Protein AF-A0A7J4P040-F1 (afdb_monomer_lite)

pLDDT: mean 82.74, std 12.92, range [45.84, 93.69]

Foldseek 3Di:
DDDDPPPPPPPDDDDDDDPVVVVVLVVVCVVCPPVDPDPVSVVVVVVQVVCVVVVVHD

Structure (mmCIF, N/CA/C/O backbone):
data_AF-A0A7J4P040-F1
#
_entry.id   AF-A0A7J4P040-F1
#
loop_
_atom_site.group_PDB
_atom_site.id
_atom_site.type_symbol
_atom_site.label_atom_id
_atom_site.label_alt_id
_atom_site.label_comp_id
_atom_site.label_asym_id
_atom_site.label_entity_id
_atom_site.label_seq_id
_atom_site.pdbx_PDB_ins_code
_atom_site.Cartn_x
_atom_site.Cartn_y
_atom_site.Cartn_z
_atom_site.occupancy
_atom_site.B_iso_or_equiv
_atom_site.auth_seq_id
_atom_site.auth_comp_id
_atom_site.auth_asym_id
_atom_site.auth_atom_id
_atom_site.pdbx_PDB_model_num
ATOM 1 N N . MET A 1 1 ? 36.943 0.126 21.271 1.00 56.84 1 MET A N 1
ATOM 2 C CA . MET A 1 1 ? 36.411 0.918 20.148 1.00 56.84 1 MET A CA 1
ATOM 3 C C . MET A 1 1 ? 35.845 -0.097 19.172 1.00 56.84 1 MET A C 1
ATOM 5 O O . MET A 1 1 ? 36.618 -0.684 18.434 1.00 56.84 1 MET A O 1
ATOM 9 N N . ASP A 1 2 ? 34.553 -0.398 19.264 1.00 45.84 2 ASP A N 1
ATOM 10 C CA . ASP A 1 2 ? 33.858 -1.208 18.261 1.00 45.84 2 ASP A CA 1
ATOM 11 C C . ASP A 1 2 ? 32.773 -0.302 17.685 1.00 45.84 2 ASP A C 1
ATOM 13 O O . ASP A 1 2 ? 31.755 -0.028 18.315 1.00 45.84 2 ASP A O 1
ATOM 17 N N . MET A 1 3 ? 33.133 0.346 16.580 1.00 62.56 3 MET A N 1
ATOM 18 C CA . MET A 1 3 ? 32.240 1.173 15.785 1.00 62.56 3 MET A CA 1
ATOM 19 C C . MET A 1 3 ? 31.790 0.303 14.626 1.00 62.56 3 MET A C 1
ATOM 21 O O . MET A 1 3 ? 32.643 0.016 13.793 1.00 62.56 3 MET A O 1
ATOM 25 N N . SER A 1 4 ? 30.518 -0.104 14.570 1.00 55.78 4 SER A N 1
ATOM 26 C CA . SER A 1 4 ? 29.801 -0.460 13.328 1.00 55.78 4 SER A CA 1
ATOM 27 C C . SER A 1 4 ? 28.313 -0.767 13.582 1.00 55.78 4 SER A C 1
ATOM 29 O O . SER A 1 4 ? 27.782 -1.754 13.086 1.00 55.78 4 SER A O 1
ATOM 31 N N . ASP A 1 5 ? 27.598 0.106 14.295 1.00 58.59 5 ASP A N 1
ATOM 32 C CA . ASP A 1 5 ? 26.173 0.296 14.002 1.00 58.59 5 ASP A CA 1
ATOM 33 C C . ASP A 1 5 ? 26.096 1.340 12.882 1.00 58.59 5 ASP A C 1
ATOM 35 O O . ASP A 1 5 ? 25.791 2.512 13.103 1.00 58.59 5 ASP A O 1
ATOM 39 N N . GLU A 1 6 ? 26.470 0.941 11.661 1.00 56.75 6 GLU A N 1
ATOM 40 C CA . GLU A 1 6 ? 26.089 1.698 10.470 1.00 56.75 6 GLU A CA 1
ATOM 41 C C . GLU A 1 6 ? 24.561 1.721 10.447 1.00 56.75 6 GLU A C 1
ATOM 43 O O . GLU A 1 6 ? 23.907 0.748 10.062 1.00 56.75 6 GLU A O 1
ATOM 48 N N . GLU A 1 7 ? 23.991 2.831 10.922 1.00 56.59 7 GLU A N 1
ATOM 49 C CA . GLU A 1 7 ? 22.583 3.156 10.781 1.00 56.59 7 GLU A CA 1
ATOM 50 C C . GLU A 1 7 ? 22.188 2.852 9.337 1.00 56.59 7 GLU A C 1
ATOM 52 O O . GLU A 1 7 ? 22.553 3.584 8.411 1.00 56.59 7 GLU A O 1
ATOM 57 N N . LYS A 1 8 ? 21.456 1.752 9.120 1.00 57.66 8 LYS A N 1
ATOM 58 C CA . LYS A 1 8 ? 20.800 1.472 7.845 1.00 57.66 8 LYS A CA 1
ATOM 59 C C . LYS A 1 8 ? 19.842 2.627 7.601 1.00 57.66 8 LYS A C 1
ATOM 61 O O . LYS A 1 8 ? 18.680 2.573 7.997 1.00 57.66 8 LYS A O 1
ATOM 66 N N . LYS A 1 9 ? 20.337 3.695 6.973 1.00 56.94 9 LYS A N 1
ATOM 67 C CA . LYS A 1 9 ? 19.552 4.830 6.506 1.00 56.94 9 LYS A CA 1
ATOM 68 C C . LYS A 1 9 ? 18.564 4.253 5.515 1.00 56.94 9 LYS A C 1
ATOM 70 O O . LYS A 1 9 ? 18.889 4.037 4.348 1.00 56.94 9 LYS A O 1
ATOM 75 N N . TYR A 1 10 ? 17.369 3.940 6.000 1.00 61.22 10 TYR A N 1
ATOM 76 C CA . TYR A 1 10 ? 16.263 3.553 5.153 1.00 61.22 10 TYR A CA 1
ATOM 77 C C . TYR A 1 10 ? 16.037 4.716 4.187 1.00 61.22 10 TYR A C 1
ATOM 79 O O . TYR A 1 10 ? 15.554 5.781 4.568 1.00 61.22 10 TYR A O 1
ATOM 87 N N . LYS A 1 11 ? 16.476 4.542 2.937 1.00 73.62 11 LYS A N 1
ATOM 88 C CA . LYS A 1 11 ? 16.250 5.516 1.874 1.00 73.62 11 LYS A CA 1
ATOM 89 C C . LYS A 1 11 ? 14.777 5.426 1.499 1.00 73.62 11 LYS A C 1
ATOM 91 O O . LYS A 1 11 ? 14.381 4.570 0.713 1.00 73.62 11 LYS A O 1
ATOM 96 N N . TYR A 1 12 ? 13.964 6.270 2.120 1.00 77.50 12 TYR A N 1
ATOM 97 C CA . TYR A 1 12 ? 12.569 6.437 1.744 1.00 77.50 12 TYR A CA 1
ATOM 98 C C . TYR A 1 12 ? 12.471 7.386 0.553 1.00 77.50 12 TYR A C 1
ATOM 100 O O . TYR A 1 12 ? 13.212 8.364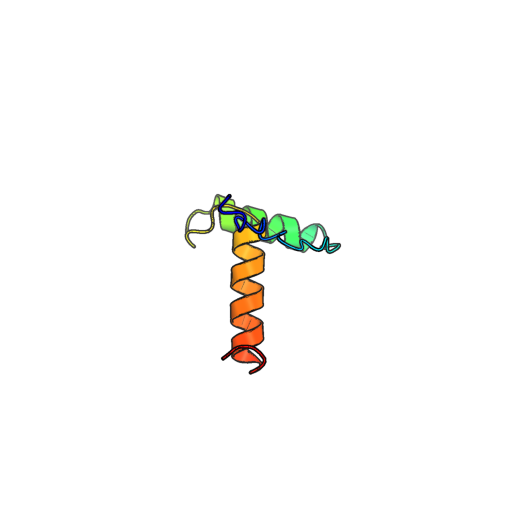 0.457 1.00 77.50 12 TYR A O 1
ATOM 108 N N . HIS A 1 13 ? 11.548 7.085 -0.353 1.00 79.25 13 HIS A N 1
ATOM 109 C CA . HIS A 1 13 ? 11.195 7.968 -1.452 1.00 79.25 13 HIS A CA 1
ATOM 110 C C . HIS A 1 13 ? 9.708 8.288 -1.358 1.00 79.25 13 HIS A C 1
ATOM 112 O O . HIS A 1 13 ? 8.898 7.389 -1.120 1.00 79.25 13 HIS A O 1
ATOM 118 N N . THR A 1 14 ? 9.358 9.561 -1.520 1.00 83.69 14 THR A N 1
ATOM 119 C CA . THR A 1 14 ? 7.963 10.003 -1.541 1.00 83.69 14 THR A CA 1
ATOM 120 C C . THR A 1 14 ? 7.451 9.919 -2.969 1.00 83.69 14 THR A C 1
ATOM 122 O O . THR A 1 14 ? 8.093 10.416 -3.891 1.00 83.69 14 THR A O 1
ATOM 125 N N . VAL A 1 15 ? 6.291 9.296 -3.153 1.00 84.31 15 VAL A N 1
ATOM 126 C CA . VAL A 1 15 ? 5.605 9.223 -4.445 1.00 84.31 15 VAL A CA 1
ATOM 127 C C . VAL A 1 15 ? 4.265 9.933 -4.338 1.00 84.31 15 VAL A C 1
ATOM 129 O O . VAL A 1 15 ? 3.555 9.780 -3.345 1.00 84.31 15 VAL A O 1
ATOM 132 N N . ASN A 1 16 ? 3.911 10.704 -5.364 1.00 88.12 16 ASN A N 1
ATOM 133 C CA . ASN A 1 16 ? 2.579 11.289 -5.458 1.00 88.12 16 ASN A CA 1
ATOM 134 C C . ASN A 1 16 ? 1.601 10.202 -5.901 1.00 88.12 16 ASN A C 1
ATOM 136 O O . ASN A 1 16 ? 1.718 9.670 -7.006 1.00 88.12 16 ASN A O 1
ATOM 140 N N . LEU A 1 17 ? 0.648 9.870 -5.033 1.00 87.56 17 LEU A N 1
ATOM 141 C CA . LEU A 1 17 ? -0.406 8.907 -5.321 1.00 87.56 17 LEU A CA 1
ATOM 142 C C . LEU A 1 17 ? -1.739 9.651 -5.495 1.00 87.56 17 LEU A C 1
ATOM 144 O O . LEU A 1 17 ? -2.085 10.457 -4.631 1.00 87.56 17 LEU A O 1
ATOM 148 N N . PRO A 1 18 ? -2.509 9.381 -6.565 1.00 92.25 18 PRO A N 1
ATOM 149 C CA . PRO A 1 18 ? -3.859 9.906 -6.711 1.00 92.25 18 PRO A CA 1
ATOM 150 C C . PRO A 1 18 ? -4.736 9.557 -5.508 1.00 92.25 18 PRO A C 1
ATOM 152 O O . PRO A 1 18 ? -4.735 8.414 -5.044 1.00 92.25 18 PRO A O 1
ATOM 155 N N . GLU A 1 19 ? -5.550 10.515 -5.070 1.00 90.69 19 GLU A N 1
ATOM 156 C CA . GLU A 1 19 ? -6.420 10.360 -3.901 1.00 90.69 19 GLU A CA 1
ATOM 157 C C . GLU A 1 19 ? -7.352 9.148 -4.031 1.00 90.69 19 GLU A C 1
ATOM 159 O O . GLU A 1 19 ? -7.463 8.360 -3.101 1.00 90.69 19 GLU A O 1
ATOM 164 N N . ASN A 1 20 ? -7.914 8.900 -5.221 1.00 92.62 20 ASN A N 1
ATOM 165 C CA . ASN A 1 20 ? -8.775 7.737 -5.466 1.00 92.62 20 ASN A CA 1
ATOM 166 C C . ASN A 1 20 ? -8.093 6.400 -5.115 1.00 92.62 20 ASN A C 1
ATOM 168 O O . ASN A 1 20 ? -8.726 5.502 -4.558 1.00 92.62 20 ASN A O 1
ATOM 172 N N . LEU A 1 21 ? -6.800 6.261 -5.430 1.00 89.88 21 LEU A N 1
ATOM 173 C CA . LEU A 1 21 ? -6.036 5.063 -5.088 1.00 89.88 21 LEU A CA 1
ATOM 174 C C . LEU A 1 21 ? -5.739 5.020 -3.592 1.00 89.88 21 LEU A C 1
ATOM 176 O O . LEU A 1 21 ? -5.920 3.971 -2.981 1.00 89.88 21 LEU A O 1
ATOM 180 N N . ALA A 1 22 ? -5.349 6.149 -2.996 1.00 89.12 22 ALA A N 1
ATOM 181 C CA . ALA A 1 22 ? -5.123 6.243 -1.556 1.00 89.12 22 ALA A CA 1
ATOM 182 C C . ALA A 1 22 ? -6.376 5.840 -0.756 1.00 89.12 22 ALA A C 1
ATOM 184 O O . ALA A 1 22 ? -6.282 5.005 0.142 1.00 89.12 22 ALA A O 1
ATOM 185 N N . SER A 1 23 ? -7.559 6.331 -1.139 1.00 93.12 23 SER A N 1
ATOM 186 C CA . SER A 1 23 ? -8.834 5.981 -0.501 1.00 93.12 23 SER A CA 1
ATOM 187 C C . SER A 1 23 ? -9.154 4.490 -0.615 1.00 93.12 23 SER A C 1
ATOM 189 O O . SER A 1 23 ? -9.625 3.886 0.344 1.00 93.12 23 SER A O 1
ATOM 191 N N . LYS A 1 24 ? -8.868 3.860 -1.763 1.00 92.31 24 LYS A N 1
ATOM 192 C CA . LYS A 1 24 ? -9.048 2.407 -1.928 1.00 92.31 24 LYS A CA 1
ATOM 193 C C . LYS A 1 24 ? -8.095 1.608 -1.046 1.00 92.31 24 LYS A C 1
ATOM 195 O O . LYS A 1 24 ? -8.511 0.608 -0.471 1.00 92.31 24 LYS A O 1
ATOM 200 N N . ILE A 1 25 ? -6.839 2.042 -0.927 1.00 90.94 25 ILE A N 1
ATOM 201 C CA . ILE A 1 25 ? -5.866 1.395 -0.039 1.00 90.94 25 ILE A CA 1
ATOM 202 C C . ILE A 1 25 ? -6.340 1.500 1.411 1.00 90.94 25 ILE A C 1
ATOM 204 O O . ILE A 1 25 ? -6.315 0.503 2.128 1.00 90.94 25 ILE A O 1
ATOM 208 N N . GLN A 1 26 ? -6.833 2.671 1.817 1.00 90.75 26 GLN A N 1
ATOM 209 C CA . GLN A 1 26 ? -7.389 2.862 3.152 1.00 90.75 26 GLN A CA 1
ATOM 210 C C . GLN A 1 26 ? -8.580 1.931 3.400 1.00 90.75 26 GLN A C 1
ATOM 212 O O . GLN A 1 26 ? -8.575 1.208 4.385 1.00 90.75 26 GLN A O 1
ATOM 217 N N . ALA A 1 27 ? -9.519 1.822 2.455 1.00 92.62 27 ALA A N 1
ATOM 218 C CA . ALA A 1 27 ? -10.643 0.890 2.567 1.00 92.62 27 ALA A CA 1
ATOM 219 C C . ALA A 1 27 ? -10.198 -0.581 2.704 1.00 92.62 27 ALA A C 1
ATOM 221 O O . ALA A 1 27 ? -10.830 -1.362 3.413 1.00 92.62 27 ALA A O 1
ATOM 222 N N . VAL A 1 28 ? -9.100 -0.976 2.047 1.00 90.75 28 VAL A N 1
ATOM 223 C CA . VAL A 1 28 ? -8.513 -2.317 2.200 1.00 90.75 28 VAL A CA 1
ATOM 224 C C . VAL A 1 28 ? -7.943 -2.515 3.604 1.00 90.75 28 VAL A C 1
ATOM 226 O O . VAL A 1 28 ? -8.164 -3.573 4.195 1.00 90.75 28 VAL A O 1
ATOM 229 N N . ILE A 1 29 ? -7.241 -1.522 4.146 1.00 90.81 29 ILE A N 1
ATOM 230 C CA . ILE A 1 29 ? -6.688 -1.570 5.507 1.00 90.81 29 ILE A CA 1
ATOM 231 C C . ILE A 1 29 ? -7.821 -1.620 6.532 1.00 90.81 29 ILE A C 1
ATOM 233 O O . ILE A 1 29 ? -7.845 -2.520 7.368 1.00 90.81 29 ILE A O 1
ATOM 237 N N . ASP A 1 30 ? -8.807 -0.734 6.397 1.00 90.44 30 ASP A N 1
ATOM 238 C CA . ASP A 1 30 ? -9.975 -0.648 7.275 1.00 90.44 30 ASP A CA 1
ATOM 239 C C . ASP A 1 30 ? -10.807 -1.935 7.242 1.00 90.44 30 ASP A C 1
ATOM 241 O O . ASP A 1 30 ? -11.418 -2.315 8.239 1.00 90.44 30 ASP A O 1
ATOM 245 N N . SER A 1 31 ? -10.805 -2.654 6.112 1.00 90.19 31 SER A N 1
ATOM 246 C CA . SER A 1 31 ? -11.486 -3.946 6.015 1.00 90.19 31 SER A CA 1
ATOM 247 C C . SER A 1 31 ? -10.879 -5.019 6.924 1.00 90.19 31 SER A C 1
ATOM 249 O O . SER A 1 31 ? -11.562 -5.993 7.235 1.00 90.19 31 SER A O 1
ATOM 251 N N . GLY A 1 32 ? -9.594 -4.907 7.283 1.00 84.12 32 GLY A N 1
ATOM 252 C CA . GLY A 1 32 ? -8.857 -5.893 8.081 1.00 84.12 32 GLY A CA 1
ATOM 253 C C . GLY A 1 32 ? -8.695 -7.277 7.432 1.00 84.12 32 GLY A C 1
ATOM 254 O O . GLY A 1 32 ? -8.045 -8.150 7.998 1.00 84.12 32 GLY A O 1
ATOM 255 N N . LYS A 1 33 ? -9.247 -7.505 6.232 1.00 80.56 33 LYS A N 1
ATOM 256 C CA . LYS A 1 33 ? -9.332 -8.836 5.598 1.00 80.56 33 LYS A CA 1
ATOM 257 C C . LYS A 1 33 ? -8.005 -9.359 5.063 1.00 80.56 33 LYS A C 1
ATOM 259 O O . LYS A 1 33 ? -7.841 -10.564 4.907 1.00 80.56 33 LYS A O 1
ATOM 264 N N . HIS A 1 34 ? -7.079 -8.460 4.747 1.00 79.38 34 HIS A N 1
ATOM 265 C CA . HIS A 1 34 ? -5.834 -8.796 4.057 1.00 79.38 34 HIS A CA 1
ATOM 266 C C . HIS A 1 34 ? -4.591 -8.707 4.956 1.00 79.38 34 HIS A C 1
ATOM 268 O O . HIS A 1 34 ? -3.477 -8.862 4.466 1.00 79.38 34 HIS A O 1
ATOM 274 N N . GLY A 1 35 ? -4.768 -8.457 6.260 1.00 82.44 35 GLY A N 1
ATOM 275 C CA . GLY A 1 35 ? -3.670 -8.390 7.233 1.00 82.44 35 GLY A CA 1
ATOM 276 C C . GLY A 1 35 ? -2.775 -7.150 7.125 1.00 82.44 35 GLY A C 1
ATOM 277 O O . GLY A 1 35 ? -1.793 -7.050 7.855 1.00 82.44 35 GLY A O 1
ATOM 278 N N . TYR A 1 36 ? -3.101 -6.201 6.243 1.00 87.88 36 TYR A N 1
ATOM 279 C CA . TYR A 1 36 ? -2.366 -4.944 6.124 1.00 87.88 36 TYR A CA 1
ATOM 280 C C . TYR A 1 36 ? -2.714 -4.002 7.272 1.00 87.88 36 TYR A C 1
ATOM 282 O O . TYR A 1 36 ? -3.884 -3.756 7.551 1.00 87.88 36 TYR A O 1
ATOM 290 N N . THR A 1 37 ? -1.687 -3.439 7.902 1.00 83.81 37 THR A N 1
ATOM 291 C CA . THR A 1 37 ? -1.828 -2.529 9.051 1.00 83.81 37 THR A CA 1
ATOM 292 C C . THR A 1 37 ? -1.653 -1.061 8.675 1.00 83.81 37 THR A C 1
ATOM 294 O O . THR A 1 37 ? -2.028 -0.179 9.441 1.00 83.81 37 THR A O 1
ATOM 297 N N . SER A 1 38 ? -1.063 -0.774 7.510 1.00 87.56 38 SER A N 1
ATOM 298 C CA . SER A 1 38 ? -0.790 0.593 7.067 1.00 87.56 38 SER A CA 1
ATOM 299 C C . SER A 1 38 ? -0.657 0.707 5.545 1.00 87.56 38 SER A C 1
ATOM 301 O O . SER A 1 38 ? -0.308 -0.254 4.857 1.00 87.56 38 SER A O 1
ATOM 303 N N . VAL A 1 39 ? -0.885 1.914 5.015 1.00 88.12 39 VAL A N 1
ATOM 304 C CA . VAL A 1 39 ? -0.711 2.252 3.589 1.00 88.12 39 VAL A CA 1
ATOM 305 C C . VAL A 1 39 ? 0.687 1.889 3.071 1.00 88.12 39 VAL A C 1
ATOM 307 O O . VAL A 1 39 ? 0.771 1.203 2.052 1.00 88.12 39 VAL A O 1
ATOM 310 N N . PRO A 1 40 ? 1.801 2.270 3.732 1.00 88.00 40 PRO A N 1
ATOM 311 C CA . PRO A 1 40 ? 3.130 1.900 3.252 1.00 88.00 40 PRO A CA 1
ATOM 312 C C . PRO A 1 40 ? 3.379 0.388 3.261 1.00 88.00 40 PRO A C 1
ATOM 314 O O . PRO A 1 40 ? 4.133 -0.091 2.416 1.00 88.00 40 PRO A O 1
ATOM 317 N N . ASP A 1 41 ? 2.771 -0.369 4.177 1.00 88.38 41 ASP A N 1
ATOM 318 C CA . ASP A 1 41 ? 2.887 -1.831 4.202 1.00 88.38 41 ASP A CA 1
ATOM 319 C C . ASP A 1 41 ? 2.173 -2.481 3.007 1.00 88.38 41 ASP A C 1
ATOM 321 O O . ASP A 1 41 ? 2.766 -3.289 2.280 1.00 88.38 41 ASP A O 1
ATOM 325 N N . PHE A 1 42 ? 0.949 -2.023 2.723 1.00 91.38 42 PHE A N 1
ATOM 326 C CA . PHE A 1 42 ? 0.201 -2.412 1.529 1.00 91.38 42 PHE A CA 1
ATOM 327 C C . PHE A 1 42 ? 0.990 -2.105 0.254 1.00 91.38 42 PHE A C 1
ATOM 329 O O . PHE A 1 42 ? 1.199 -2.986 -0.581 1.00 91.38 42 PHE A O 1
ATOM 336 N N . VAL A 1 43 ? 1.477 -0.867 0.114 1.00 90.75 43 VAL A N 1
ATOM 337 C CA . VAL A 1 43 ? 2.196 -0.419 -1.087 1.00 90.75 43 VAL A CA 1
ATOM 338 C C . VAL A 1 43 ? 3.482 -1.219 -1.278 1.00 90.75 43 VAL A C 1
ATOM 340 O O . VAL A 1 43 ? 3.720 -1.716 -2.376 1.00 90.75 43 VAL A O 1
ATOM 343 N N . LYS A 1 44 ? 4.292 -1.423 -0.230 1.00 89.38 44 LYS A N 1
ATOM 344 C CA . LYS A 1 44 ? 5.512 -2.248 -0.322 1.00 89.38 4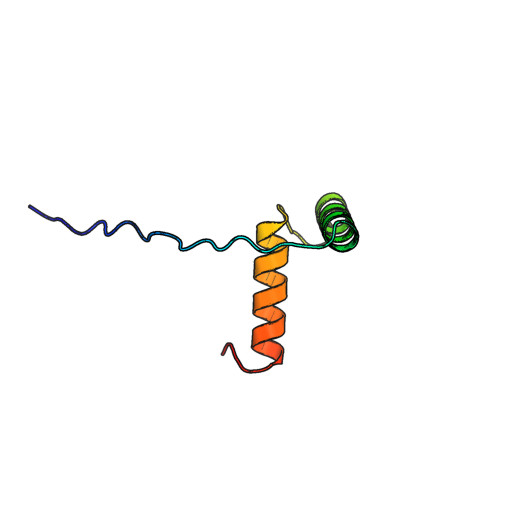4 LYS A CA 1
ATOM 345 C C . LYS A 1 44 ? 5.196 -3.670 -0.774 1.00 89.38 44 LYS A C 1
ATOM 347 O O . LYS A 1 44 ? 5.900 -4.201 -1.630 1.00 89.38 44 LYS A O 1
ATOM 352 N N . SER A 1 45 ? 4.159 -4.281 -0.208 1.00 90.94 45 SER A N 1
ATOM 353 C CA . SER A 1 45 ? 3.757 -5.648 -0.540 1.00 90.94 45 SER A CA 1
ATOM 354 C C . SER A 1 45 ? 3.247 -5.760 -1.976 1.00 90.94 45 SER A C 1
ATOM 356 O O . SER A 1 45 ? 3.686 -6.644 -2.713 1.00 90.94 45 SER A O 1
ATOM 358 N N . ALA A 1 46 ? 2.388 -4.832 -2.403 1.00 90.88 46 ALA A N 1
ATOM 359 C CA . ALA A 1 46 ? 1.858 -4.777 -3.762 1.00 90.88 46 ALA A CA 1
ATOM 360 C C . ALA A 1 46 ? 2.969 -4.554 -4.798 1.00 90.88 46 AL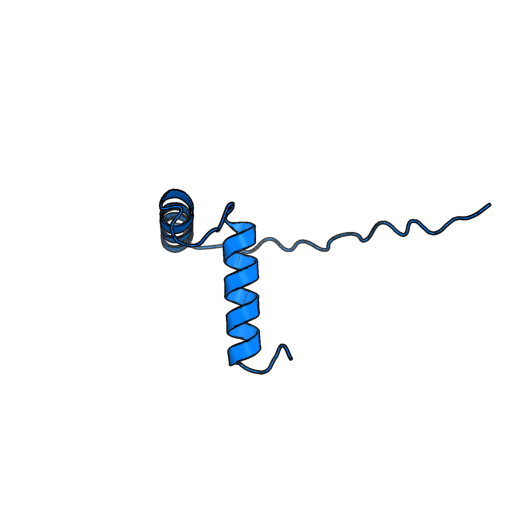A A C 1
ATOM 362 O O . ALA A 1 46 ? 3.053 -5.292 -5.778 1.00 90.88 46 ALA A O 1
ATOM 363 N N . VAL A 1 47 ? 3.868 -3.595 -4.549 1.00 92.38 47 VAL A N 1
ATOM 364 C CA . VAL A 1 47 ? 5.003 -3.300 -5.435 1.00 92.38 47 VAL A CA 1
ATOM 365 C C . VAL A 1 47 ? 5.950 -4.494 -5.517 1.00 92.38 47 VAL A C 1
ATOM 367 O O . VAL A 1 47 ? 6.322 -4.891 -6.615 1.00 92.38 47 VAL A O 1
ATOM 370 N N . ARG A 1 48 ? 6.311 -5.118 -4.387 1.00 91.69 48 ARG A N 1
ATOM 371 C CA . ARG A 1 48 ? 7.173 -6.314 -4.387 1.00 91.69 48 ARG A CA 1
ATOM 372 C C . ARG A 1 48 ? 6.561 -7.462 -5.175 1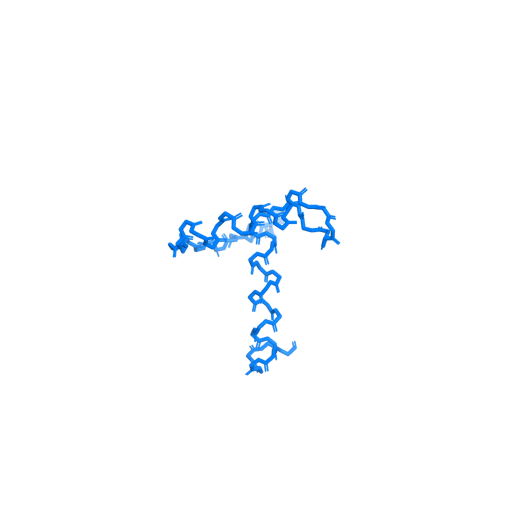.00 91.69 48 ARG A C 1
ATOM 374 O O . ARG A 1 48 ? 7.262 -8.092 -5.961 1.00 91.69 48 ARG A O 1
ATOM 381 N N . ARG A 1 49 ? 5.271 -7.728 -4.967 1.00 92.44 49 ARG A N 1
ATOM 382 C CA . ARG A 1 49 ? 4.549 -8.773 -5.695 1.00 92.44 49 ARG A CA 1
ATOM 383 C C . ARG A 1 49 ? 4.558 -8.493 -7.197 1.00 92.44 49 ARG A C 1
ATOM 385 O O . ARG A 1 49 ? 4.916 -9.380 -7.960 1.00 92.44 49 ARG A O 1
ATOM 392 N N . TYR A 1 50 ? 4.236 -7.269 -7.604 1.00 93.44 50 TYR A N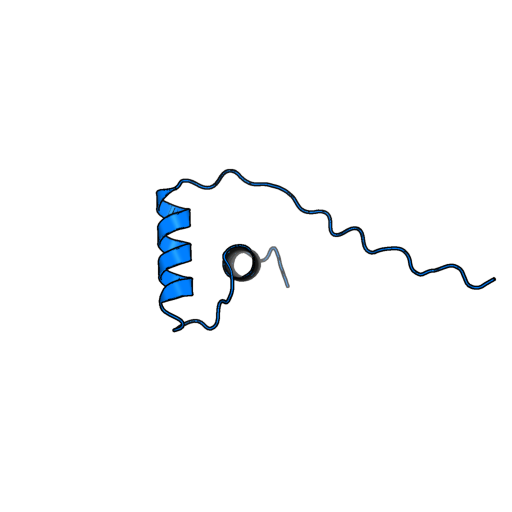 1
ATOM 393 C CA . TYR A 1 50 ? 4.195 -6.902 -9.017 1.00 93.44 50 TYR A CA 1
ATOM 394 C C . TYR A 1 50 ? 5.583 -6.939 -9.672 1.00 93.44 50 TYR A C 1
ATOM 396 O O . TYR A 1 50 ? 5.738 -7.468 -10.765 1.00 93.44 50 TYR A O 1
ATOM 404 N N . LEU A 1 51 ? 6.627 -6.469 -8.983 1.00 93.69 51 LEU A N 1
ATOM 405 C CA . LEU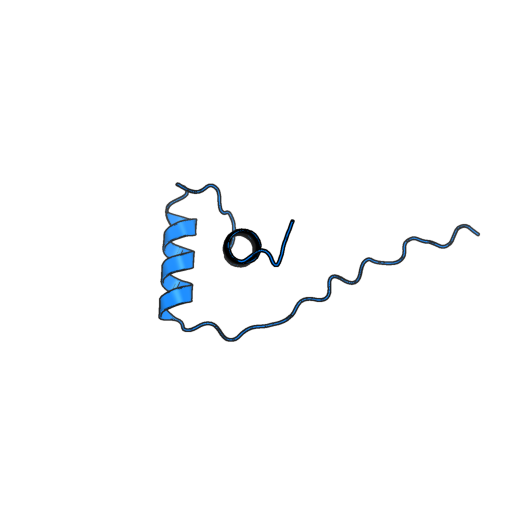 A 1 51 ? 8.003 -6.573 -9.480 1.00 93.69 51 LEU A CA 1
ATOM 406 C C . LEU A 1 51 ? 8.464 -8.029 -9.627 1.00 93.69 51 LEU A C 1
ATOM 408 O O . LEU A 1 51 ? 9.198 -8.330 -10.566 1.00 93.69 51 LEU A O 1
ATOM 412 N N . ARG A 1 52 ? 8.025 -8.930 -8.738 1.00 93.25 52 ARG A N 1
ATOM 413 C CA . ARG A 1 52 ? 8.273 -10.373 -8.869 1.00 93.25 52 ARG A CA 1
ATOM 414 C C . ARG A 1 52 ? 7.545 -10.963 -10.075 1.00 93.25 52 ARG A C 1
ATOM 416 O O . ARG A 1 52 ? 8.155 -11.703 -10.834 1.00 93.25 52 ARG A O 1
ATOM 423 N N . GLU A 1 53 ? 6.275 -10.611 -10.276 1.00 93.50 53 GLU A N 1
ATOM 424 C CA . GLU A 1 53 ? 5.495 -11.030 -11.454 1.00 93.50 53 GLU A CA 1
ATOM 425 C C . GLU A 1 53 ? 6.149 -10.560 -12.767 1.00 93.50 53 GLU A C 1
ATOM 427 O O . GLU A 1 53 ? 6.153 -11.293 -13.752 1.00 93.50 53 GLU A O 1
ATOM 432 N N . LEU A 1 54 ? 6.768 -9.376 -12.765 1.00 93.44 54 LEU A N 1
ATOM 433 C CA . LEU A 1 54 ? 7.513 -8.837 -13.904 1.00 93.44 54 LEU A CA 1
ATOM 434 C C . LEU A 1 54 ? 8.957 -9.371 -14.032 1.00 93.44 54 LEU A C 1
ATOM 436 O O . LEU A 1 54 ? 9.647 -9.011 -14.981 1.00 93.44 54 LEU A O 1
ATOM 440 N N . GLY A 1 55 ? 9.441 -10.192 -13.093 1.00 92.56 55 GLY A N 1
ATOM 441 C CA . GLY A 1 55 ? 10.793 -10.770 -13.122 1.00 92.56 55 GLY A CA 1
ATOM 442 C C . GLY A 1 55 ? 11.929 -9.833 -12.689 1.00 92.56 55 GLY A C 1
ATOM 443 O O . GLY A 1 55 ? 13.098 -10.176 -12.841 1.00 92.56 55 GLY A O 1
ATOM 444 N N . TYR A 1 56 ? 11.616 -8.668 -12.116 1.00 89.31 56 TYR A N 1
ATOM 445 C CA . TYR A 1 56 ? 12.609 -7.727 -11.572 1.00 89.31 56 TYR A CA 1
ATOM 446 C C . TYR A 1 56 ? 13.013 -8.045 -10.124 1.00 89.31 56 TYR A C 1
ATOM 448 O O . TYR A 1 56 ? 13.888 -7.387 -9.561 1.00 89.31 56 TYR A O 1
ATOM 456 N N . LEU A 1 57 ? 12.355 -9.023 -9.498 1.00 80.50 57 LEU A N 1
ATOM 457 C CA . LEU A 1 57 ? 12.594 -9.454 -8.124 1.00 80.50 57 LEU A CA 1
ATOM 458 C C . LEU A 1 57 ? 12.508 -10.983 -8.076 1.00 80.50 57 LEU A C 1
ATOM 460 O O . LEU A 1 57 ? 11.440 -11.535 -8.333 1.00 80.50 57 LEU A O 1
ATOM 464 N N . VAL A 1 58 ? 13.632 -11.641 -7.777 1.00 69.88 58 VAL A N 1
ATOM 465 C CA . VAL A 1 58 ? 13.754 -13.107 -7.656 1.00 69.88 58 VAL A CA 1
ATOM 466 C C . VAL A 1 58 ? 13.485 -13.525 -6.216 1.00 69.88 58 VAL A C 1
ATOM 468 O O . VAL A 1 58 ? 14.098 -12.917 -5.309 1.00 69.88 58 VAL A O 1
#

Radius of gyration: 15.78 Å; chains: 1; bounding box: 48×24×34 Å

Sequence (58 aa):
MDMSDEEKKYKYHTVNLPENLASKIQAVIDSGKHGYTSVPDFVKSAVRRYLRELGYLV

Secondary structure (DSSP, 8-state):
------------------HHHHHHHHHHHHT-TT---SHHHHHHHHHHHHHHHTTS--